Protein AF-A0A8C6BFF7-F1 (afdb_monomer_lite)

Secondary structure (DSSP, 8-state):
--------PPPPPPGGGEEEEEEEEE-SSEEEEEEEETTT-SEEEEEEE---S--TTS-S------EEE---

pLDDT: mean 75.06, std 19.11, range [36.91, 95.06]

Organism: Monodon monoceros (NCBI:txid40151)

Sequence (72 aa):
MNEEAICSALPTIPHHKLADLRYLSRGASSTVSSARHADWRVQVAVKHLHIHTPLLDTPANILMAACLRAGA

Foldseek 3Di:
DPPPDDDDDDDQDDPVQWAPWAWDDDDPFWTWTWTAGNVVRAIWIFIAGNDVDPPPPDPPDSRPTPGDGPDD

Structure (mmCIF, N/CA/C/O backbone):
data_AF-A0A8C6BFF7-F1
#
_entry.id   AF-A0A8C6BFF7-F1
#
loop_
_atom_site.group_PDB
_atom_site.id
_atom_site.type_symbol
_atom_site.label_atom_id
_atom_site.label_alt_id
_atom_site.label_comp_id
_atom_site.label_asym_id
_atom_site.label_entity_id
_atom_site.label_seq_id
_atom_site.pdbx_PDB_ins_code
_atom_site.Cartn_x
_atom_site.Cartn_y
_atom_site.Cartn_z
_atom_site.occupancy
_atom_site.B_iso_or_equiv
_atom_site.auth_seq_id
_atom_site.auth_comp_id
_atom_site.auth_asym_id
_atom_site.auth_atom_id
_atom_site.pdbx_PDB_model_num
ATOM 1 N N . MET A 1 1 ? 11.144 35.256 12.822 1.00 39.72 1 MET A N 1
ATOM 2 C CA . MET A 1 1 ? 10.042 34.276 12.862 1.00 39.72 1 MET A CA 1
ATOM 3 C C . MET A 1 1 ? 10.684 32.913 12.705 1.00 39.72 1 MET A C 1
ATOM 5 O O . MET A 1 1 ? 11.205 32.647 11.635 1.00 39.72 1 MET A O 1
ATOM 9 N N . ASN A 1 2 ? 10.781 32.139 13.787 1.00 49.62 2 ASN A N 1
ATOM 10 C CA . ASN A 1 2 ? 11.267 30.764 13.718 1.00 49.62 2 ASN A CA 1
ATOM 11 C C . ASN A 1 2 ? 10.077 29.908 13.300 1.00 49.62 2 ASN A C 1
ATOM 13 O O . ASN A 1 2 ? 9.086 29.841 14.019 1.00 49.62 2 ASN A O 1
ATOM 17 N N . GLU A 1 3 ? 10.142 29.345 12.104 1.00 62.97 3 GLU A N 1
ATOM 18 C CA . GLU A 1 3 ? 9.151 28.406 11.599 1.00 62.97 3 GLU A CA 1
ATOM 19 C C . GLU A 1 3 ? 9.371 27.083 12.340 1.00 62.97 3 GLU A C 1
ATOM 21 O O . GLU A 1 3 ? 10.185 26.255 11.936 1.00 62.97 3 GLU A O 1
ATOM 26 N N . GLU A 1 4 ? 8.732 26.920 13.499 1.00 65.19 4 GLU A N 1
ATOM 27 C CA . GLU A 1 4 ? 8.777 25.670 14.257 1.00 65.19 4 GLU A CA 1
ATOM 28 C C . GLU A 1 4 ? 8.226 24.540 13.381 1.00 65.19 4 GLU A C 1
ATOM 30 O O . GLU A 1 4 ? 7.031 24.461 13.093 1.00 65.19 4 GLU A O 1
ATOM 35 N N . ALA A 1 5 ? 9.131 23.689 12.895 1.00 72.88 5 ALA A N 1
ATOM 36 C CA . ALA A 1 5 ? 8.795 22.590 12.008 1.00 72.88 5 ALA A CA 1
ATOM 37 C C . ALA A 1 5 ? 7.829 21.623 12.711 1.00 72.88 5 ALA A C 1
ATOM 39 O O . ALA A 1 5 ? 8.167 20.998 13.719 1.00 72.88 5 ALA A O 1
ATOM 40 N N . ILE A 1 6 ? 6.623 21.470 12.161 1.00 76.12 6 ILE A N 1
ATOM 41 C CA . ILE A 1 6 ? 5.650 20.481 12.629 1.00 76.12 6 ILE A CA 1
ATOM 42 C C . ILE A 1 6 ? 6.076 19.113 12.090 1.00 76.12 6 ILE A C 1
ATOM 44 O O . ILE A 1 6 ? 5.822 18.773 10.935 1.00 76.12 6 ILE A O 1
ATOM 48 N N . CYS A 1 7 ? 6.725 18.313 12.933 1.00 73.38 7 CYS A N 1
ATOM 49 C CA . CYS A 1 7 ? 7.038 16.922 12.620 1.00 73.38 7 CYS A CA 1
ATOM 50 C C . CYS A 1 7 ? 5.855 16.013 12.973 1.00 73.38 7 CYS A C 1
ATOM 52 O O . CYS A 1 7 ? 5.424 15.949 14.123 1.00 73.38 7 CYS A O 1
ATOM 54 N N . SER A 1 8 ? 5.359 15.262 11.989 1.00 74.94 8 SER A N 1
ATOM 55 C CA . SER A 1 8 ? 4.407 14.170 12.204 1.00 74.94 8 SER A CA 1
ATOM 56 C C . SER A 1 8 ? 5.132 12.835 12.063 1.00 74.94 8 SER A C 1
ATOM 58 O O . SER A 1 8 ? 5.803 12.589 11.060 1.00 74.94 8 SER A O 1
ATOM 60 N N . ALA A 1 9 ? 5.016 11.974 13.076 1.00 79.00 9 ALA A N 1
ATOM 61 C CA . ALA A 1 9 ? 5.558 10.624 13.013 1.00 79.00 9 ALA A CA 1
ATOM 62 C C . ALA A 1 9 ? 4.676 9.748 12.113 1.00 79.00 9 ALA A C 1
ATOM 64 O O . ALA A 1 9 ? 3.460 9.669 12.304 1.00 79.00 9 ALA A O 1
ATOM 65 N N . LEU A 1 10 ? 5.289 9.061 11.149 1.00 78.62 10 LEU A N 1
ATOM 66 C CA . LEU A 1 10 ? 4.577 8.097 10.319 1.00 78.62 10 LEU A CA 1
ATOM 67 C C . LEU A 1 10 ? 4.363 6.797 11.119 1.00 78.62 10 LEU A C 1
ATOM 69 O O . LEU A 1 10 ? 5.333 6.261 11.659 1.00 78.62 10 LEU A O 1
ATOM 73 N N . PRO A 1 11 ? 3.130 6.271 11.215 1.00 81.38 11 PRO A N 1
ATOM 74 C CA . PRO A 1 11 ? 2.876 5.049 11.965 1.00 81.38 11 PRO A CA 1
ATOM 75 C C . PRO A 1 11 ? 3.428 3.819 11.237 1.00 81.38 11 PRO A C 1
ATOM 77 O O . PRO A 1 11 ? 3.262 3.668 10.026 1.00 81.38 11 PRO A O 1
ATOM 80 N N . THR A 1 12 ? 4.004 2.887 11.995 1.00 83.19 12 THR A N 1
ATOM 81 C CA . THR A 1 12 ? 4.318 1.541 11.500 1.00 83.19 12 THR A CA 1
ATOM 82 C C . THR A 1 12 ? 3.045 0.700 11.482 1.00 83.19 12 THR A C 1
ATOM 84 O O . THR A 1 12 ? 2.414 0.508 12.521 1.00 83.19 12 THR A O 1
ATOM 87 N N . ILE A 1 13 ? 2.672 0.173 10.315 1.00 85.88 13 ILE A N 1
ATOM 88 C CA . ILE A 1 13 ? 1.484 -0.676 10.152 1.00 85.88 13 ILE A CA 1
ATOM 89 C C . ILE A 1 13 ? 1.927 -2.143 10.079 1.00 85.88 13 ILE A C 1
ATOM 91 O O . ILE A 1 13 ? 2.628 -2.517 9.137 1.00 85.88 13 ILE A O 1
ATOM 95 N N . PRO A 1 14 ? 1.522 -3.003 11.032 1.00 86.25 14 PRO A N 1
ATOM 96 C CA . PRO A 1 14 ? 1.807 -4.431 10.957 1.00 86.25 14 PRO A CA 1
ATOM 97 C C . PRO A 1 14 ? 1.167 -5.074 9.721 1.00 86.25 14 PRO A C 1
ATOM 99 O O . PRO A 1 14 ? 0.004 -4.818 9.419 1.00 86.25 14 PRO A O 1
ATOM 102 N N . HIS A 1 15 ? 1.878 -5.984 9.050 1.00 85.12 15 HIS A N 1
ATOM 103 C CA . HIS A 1 15 ? 1.386 -6.636 7.827 1.00 85.12 15 HIS A CA 1
ATOM 104 C C . HIS A 1 15 ? 0.022 -7.328 8.009 1.00 85.12 15 HIS A C 1
ATOM 106 O O . HIS A 1 15 ? -0.827 -7.264 7.129 1.00 85.12 15 HIS A O 1
ATOM 112 N N . HIS A 1 16 ?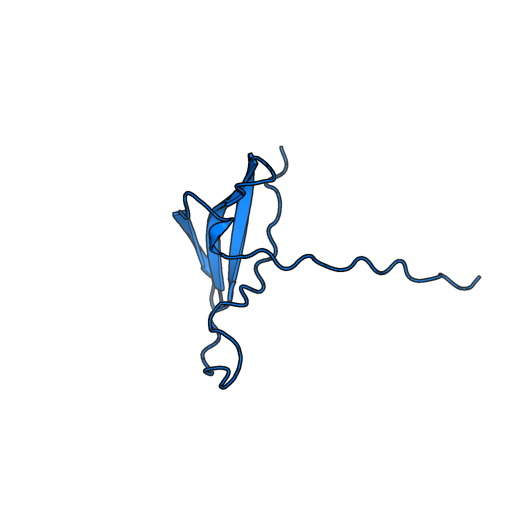 -0.235 -7.939 9.171 1.00 89.31 16 HIS A N 1
ATOM 113 C CA . HIS A 1 16 ? -1.513 -8.604 9.459 1.00 89.31 16 HIS A CA 1
ATOM 114 C C . HIS A 1 16 ? -2.718 -7.643 9.508 1.00 89.31 16 HIS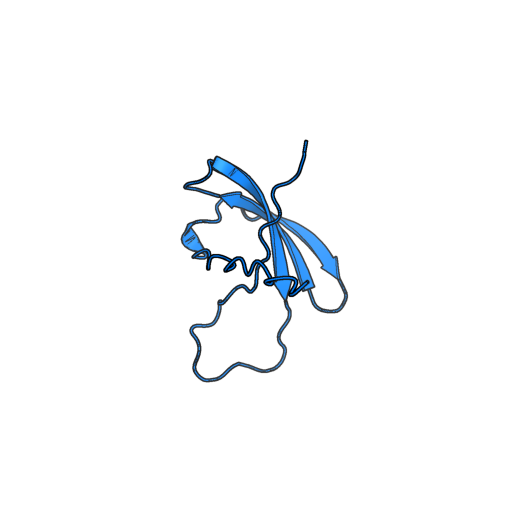 A C 1
ATOM 116 O O . HIS A 1 16 ? -3.860 -8.096 9.511 1.00 89.31 16 HIS A O 1
ATOM 122 N N . LYS A 1 17 ? -2.492 -6.322 9.560 1.00 91.88 17 LYS A N 1
ATOM 123 C CA . LYS A 1 17 ? -3.549 -5.304 9.468 1.00 91.88 17 LYS A CA 1
ATOM 124 C C . LYS A 1 17 ? -3.951 -4.997 8.025 1.00 91.88 17 LYS A C 1
ATOM 126 O O . LYS A 1 17 ? -4.936 -4.289 7.834 1.00 91.88 17 LYS A O 1
ATOM 131 N N . LEU A 1 18 ? -3.225 -5.508 7.031 1.00 91.25 18 LEU A N 1
ATOM 132 C CA . LEU A 1 18 ? -3.501 -5.330 5.607 1.00 91.25 18 LEU A CA 1
ATOM 133 C C . LEU A 1 18 ? -4.166 -6.601 5.060 1.00 91.25 18 LEU A C 1
ATOM 135 O O . LEU A 1 18 ? -3.497 -7.582 4.743 1.00 91.25 18 LEU A O 1
ATOM 139 N N . ALA A 1 19 ? -5.493 -6.586 4.970 1.00 93.31 19 ALA A N 1
ATOM 140 C CA . ALA A 1 19 ? -6.275 -7.661 4.365 1.00 93.31 19 ALA A CA 1
ATOM 141 C C . ALA A 1 19 ? -6.442 -7.442 2.853 1.00 93.31 19 ALA A C 1
ATOM 143 O O . ALA A 1 19 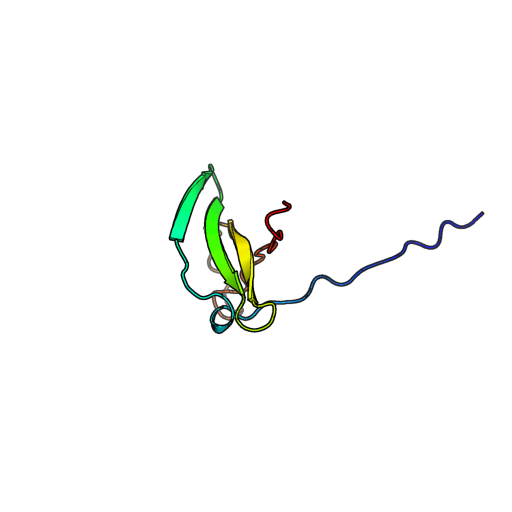? -6.238 -6.335 2.353 1.00 93.31 19 ALA A O 1
ATOM 144 N N . ASP A 1 20 ? -6.847 -8.488 2.130 1.00 94.75 20 ASP A N 1
ATOM 145 C CA . ASP A 1 20 ? -7.213 -8.419 0.708 1.00 94.75 20 ASP A CA 1
ATOM 146 C C . ASP A 1 20 ? -6.137 -7.786 -0.193 1.00 94.75 20 ASP A C 1
ATOM 148 O O . ASP A 1 20 ? -6.446 -7.025 -1.112 1.00 94.75 20 ASP A O 1
ATOM 152 N N . LEU A 1 21 ? -4.863 -8.095 0.074 1.00 91.94 21 LEU A N 1
ATOM 153 C CA . LEU A 1 21 ? -3.733 -7.648 -0.742 1.00 91.94 21 LEU A CA 1
ATOM 154 C C . LEU A 1 21 ? -3.893 -8.129 -2.191 1.00 91.94 21 LEU A C 1
ATOM 156 O O . LEU A 1 21 ? -3.903 -9.329 -2.464 1.00 91.94 21 LEU A O 1
ATOM 160 N N . ARG A 1 22 ? -3.991 -7.185 -3.129 1.00 94.94 22 ARG A N 1
ATOM 161 C CA . ARG A 1 22 ? -4.081 -7.451 -4.572 1.00 94.94 22 ARG A CA 1
ATOM 162 C C . ARG A 1 22 ? -3.076 -6.599 -5.320 1.00 94.94 22 ARG A C 1
ATOM 164 O O . ARG A 1 22 ? -3.025 -5.389 -5.131 1.00 94.94 22 ARG A O 1
ATOM 171 N N . TYR A 1 23 ? -2.297 -7.236 -6.182 1.00 94.06 23 TYR A N 1
ATOM 172 C CA . TYR A 1 23 ? -1.354 -6.554 -7.060 1.00 94.06 23 TYR A CA 1
ATOM 173 C C . TYR A 1 23 ? -2.076 -5.557 -7.981 1.00 94.06 23 TYR A C 1
ATOM 175 O O . TYR A 1 23 ? -3.100 -5.899 -8.571 1.00 94.06 23 TY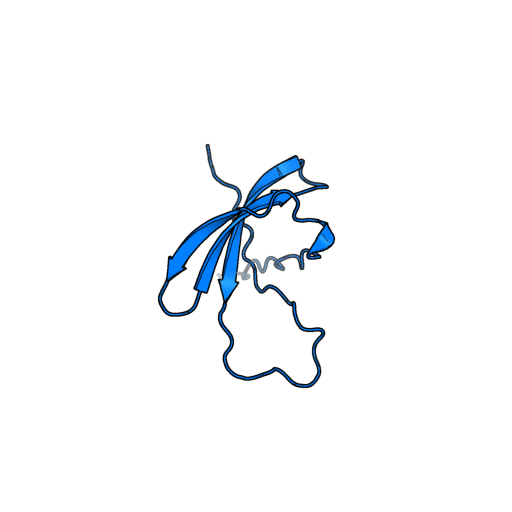R A O 1
ATOM 183 N N . LEU A 1 24 ? -1.521 -4.350 -8.126 1.00 93.50 24 LEU A N 1
ATOM 184 C CA . LEU A 1 24 ? -1.993 -3.342 -9.081 1.00 93.50 24 LEU A CA 1
ATOM 185 C C . LEU A 1 24 ? -0.941 -3.050 -10.150 1.00 93.50 24 LEU A C 1
ATOM 187 O O . LEU A 1 24 ? -1.232 -3.103 -11.342 1.00 93.50 24 LEU A O 1
ATOM 191 N N . SER A 1 25 ? 0.283 -2.720 -9.735 1.00 93.25 25 SER A N 1
ATOM 192 C CA . SER A 1 25 ? 1.340 -2.332 -10.667 1.00 93.25 25 SER A CA 1
ATOM 193 C C . SER A 1 25 ? 2.736 -2.604 -10.122 1.00 93.25 25 SER A C 1
ATOM 195 O O . SER A 1 25 ? 2.955 -2.783 -8.921 1.00 93.25 25 SER A O 1
ATOM 197 N N . ARG A 1 26 ? 3.712 -2.622 -11.028 1.00 93.31 26 ARG A N 1
ATOM 198 C CA . ARG A 1 26 ? 5.131 -2.767 -10.718 1.00 93.31 26 ARG A CA 1
ATOM 199 C C . ARG A 1 26 ? 5.901 -1.629 -11.369 1.00 93.31 26 ARG A C 1
ATOM 201 O O . ARG A 1 26 ? 5.823 -1.442 -12.578 1.00 93.31 26 ARG A O 1
ATOM 208 N N . GLY A 1 27 ? 6.638 -0.885 -10.555 1.00 87.25 27 GLY A N 1
ATOM 209 C CA . GLY A 1 27 ? 7.676 0.032 -11.011 1.00 87.25 27 GLY A CA 1
ATOM 210 C C . GLY A 1 27 ? 9.047 -0.646 -11.019 1.00 87.25 27 GLY A C 1
ATOM 211 O O . GLY A 1 27 ? 9.185 -1.803 -10.624 1.00 87.25 27 GLY A O 1
ATOM 212 N N . ALA A 1 28 ? 10.078 0.100 -11.414 1.00 86.06 28 ALA A N 1
ATOM 213 C CA . ALA A 1 28 ? 11.449 -0.412 -11.491 1.00 86.06 28 ALA A CA 1
ATOM 214 C C . ALA A 1 28 ? 11.972 -0.974 -10.153 1.00 86.06 28 ALA A C 1
ATOM 216 O O . ALA A 1 28 ? 12.660 -1.986 -10.136 1.00 86.06 28 ALA A O 1
ATOM 217 N N . SER A 1 29 ? 11.615 -0.335 -9.036 1.00 84.81 29 SER A N 1
ATOM 218 C CA . SER A 1 29 ? 12.113 -0.657 -7.690 1.00 84.81 29 SER A CA 1
ATOM 219 C C . SER A 1 29 ? 11.006 -0.943 -6.674 1.00 84.81 29 SER A C 1
ATOM 221 O O . SER A 1 29 ? 11.260 -0.993 -5.470 1.00 84.81 29 SER A O 1
ATOM 223 N N . SER A 1 30 ? 9.751 -1.046 -7.117 1.00 87.12 30 SER A N 1
ATOM 224 C CA . SER A 1 30 ? 8.626 -1.210 -6.197 1.00 87.12 30 SER A CA 1
ATOM 225 C C . SER A 1 30 ? 7.423 -1.896 -6.824 1.00 87.12 30 SER A C 1
ATOM 227 O O . SER A 1 30 ? 7.267 -1.951 -8.042 1.00 87.12 30 SER A O 1
ATOM 229 N N . THR A 1 31 ? 6.540 -2.391 -5.969 1.00 89.88 31 THR A N 1
ATOM 230 C CA . THR A 1 31 ? 5.231 -2.926 -6.337 1.00 89.88 31 THR A CA 1
ATOM 231 C C . THR A 1 31 ? 4.156 -2.170 -5.581 1.00 89.88 31 THR A C 1
ATOM 233 O O . THR A 1 31 ? 4.311 -1.902 -4.391 1.00 89.88 31 THR A O 1
ATOM 236 N N . VAL A 1 32 ? 3.077 -1.821 -6.272 1.00 91.56 32 VAL A N 1
ATOM 237 C CA . VAL A 1 32 ? 1.887 -1.227 -5.671 1.00 91.56 32 VAL A CA 1
ATOM 238 C C . VAL A 1 32 ? 0.790 -2.279 -5.629 1.00 91.56 32 VAL A C 1
ATOM 240 O O . VAL A 1 32 ? 0.481 -2.907 -6.645 1.00 91.56 32 VAL A O 1
ATOM 243 N N . SER A 1 33 ? 0.191 -2.435 -4.456 1.00 93.06 33 SER A N 1
ATOM 244 C CA . SER A 1 33 ? -0.938 -3.326 -4.206 1.00 93.06 33 SER A CA 1
ATOM 245 C C . SER A 1 33 ? -2.087 -2.544 -3.572 1.00 93.06 33 SER A C 1
ATOM 247 O O . SER A 1 33 ? -1.845 -1.613 -2.808 1.00 93.06 33 SER A O 1
ATOM 249 N N . SER A 1 34 ? -3.337 -2.914 -3.840 1.00 95.06 34 SER A N 1
ATOM 250 C CA . SER A 1 34 ? -4.467 -2.489 -3.008 1.00 95.06 34 SER A CA 1
ATOM 251 C C . SER A 1 34 ? -4.575 -3.403 -1.796 1.00 95.06 34 SER A C 1
ATOM 253 O O . SER A 1 34 ? -4.343 -4.604 -1.923 1.00 95.06 34 SER A O 1
ATOM 255 N N . ALA A 1 35 ? -4.986 -2.866 -0.655 1.00 94.00 35 ALA A N 1
ATOM 256 C CA . ALA A 1 35 ? -5.345 -3.640 0.528 1.00 94.00 35 ALA A CA 1
ATOM 257 C C . ALA A 1 35 ? -6.488 -2.955 1.283 1.00 94.00 35 ALA A C 1
ATOM 259 O O . ALA A 1 35 ? -6.816 -1.793 1.028 1.00 94.00 35 ALA A O 1
ATOM 260 N N . ARG A 1 36 ? -7.072 -3.651 2.255 1.00 94.56 36 ARG A N 1
ATOM 261 C CA . ARG A 1 36 ? -8.001 -3.079 3.227 1.00 94.56 36 ARG A CA 1
ATOM 262 C C . ARG A 1 36 ? -7.362 -3.064 4.607 1.00 94.56 36 ARG A C 1
ATOM 264 O O . ARG A 1 36 ? -6.951 -4.105 5.112 1.00 94.56 36 ARG A O 1
ATOM 271 N N . HIS A 1 37 ? -7.307 -1.895 5.238 1.00 93.38 37 HIS A N 1
ATOM 272 C CA . HIS A 1 37 ? -6.793 -1.798 6.602 1.00 93.38 37 HIS A CA 1
ATOM 273 C C . HIS A 1 37 ? -7.848 -2.303 7.597 1.00 93.38 37 HIS A C 1
ATOM 275 O O . HIS A 1 37 ? -8.971 -1.795 7.615 1.00 93.38 37 HIS A O 1
ATOM 281 N N . ALA A 1 38 ? -7.495 -3.261 8.454 1.00 92.44 38 ALA A N 1
ATOM 282 C CA . ALA A 1 38 ? -8.424 -3.913 9.380 1.00 92.44 38 ALA A CA 1
ATOM 283 C C . ALA A 1 38 ? -9.061 -2.926 10.377 1.00 92.44 38 ALA A C 1
ATOM 285 O O . ALA A 1 38 ? -10.283 -2.884 10.511 1.00 92.44 38 ALA A O 1
ATOM 286 N N . ASP A 1 39 ? -8.239 -2.084 11.015 1.00 93.19 39 ASP A N 1
ATOM 287 C CA . ASP A 1 39 ? -8.727 -1.130 12.024 1.00 93.19 39 ASP A CA 1
ATOM 288 C C . ASP A 1 39 ? -9.413 0.088 11.398 1.00 93.19 39 ASP A C 1
ATOM 290 O O . ASP A 1 39 ? -10.516 0.451 11.793 1.00 93.19 39 ASP A O 1
ATOM 294 N N . TRP A 1 40 ? -8.791 0.708 10.388 1.00 91.50 40 TRP A N 1
ATOM 295 C CA . TRP A 1 40 ? -9.348 1.897 9.735 1.00 91.50 40 TRP A CA 1
ATOM 296 C C . TRP A 1 40 ? -10.541 1.582 8.834 1.00 91.50 40 TRP A C 1
ATOM 298 O O . TRP A 1 40 ? -11.310 2.481 8.512 1.00 91.50 40 TRP A O 1
ATOM 308 N N . ARG A 1 41 ? -10.700 0.317 8.416 1.00 92.62 41 ARG A N 1
ATOM 309 C CA . ARG A 1 41 ? -11.803 -0.178 7.575 1.00 92.62 41 ARG A CA 1
ATOM 310 C C . ARG A 1 41 ? -11.908 0.494 6.198 1.00 92.62 41 ARG A C 1
ATOM 312 O O . ARG A 1 41 ? -12.956 0.415 5.557 1.00 92.62 41 ARG A O 1
ATOM 319 N N . VAL A 1 42 ? -10.814 1.079 5.712 1.00 90.19 42 VAL A N 1
ATOM 320 C CA . VAL A 1 42 ? -10.709 1.740 4.400 1.00 90.19 42 VAL A CA 1
ATOM 321 C C . VAL A 1 42 ? -9.811 0.958 3.445 1.00 90.19 42 VAL A C 1
ATOM 323 O O . VAL A 1 42 ? -8.9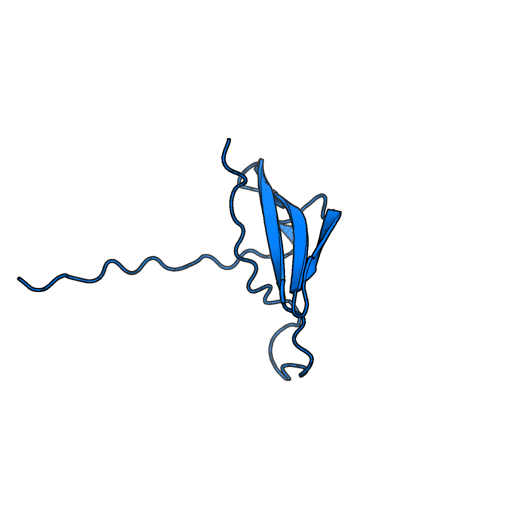40 0.200 3.882 1.00 90.19 42 VAL A O 1
ATOM 326 N N . GLN A 1 43 ? -10.016 1.159 2.141 1.00 93.88 43 GLN A N 1
ATOM 327 C CA . GLN A 1 43 ? -9.055 0.721 1.129 1.00 93.88 43 GLN A CA 1
ATOM 328 C C . GLN A 1 43 ? -7.820 1.626 1.144 1.00 93.88 43 GLN A C 1
ATOM 330 O O . GLN A 1 43 ? -7.914 2.843 1.321 1.00 93.88 43 GLN A O 1
ATOM 335 N N . VAL A 1 44 ? -6.658 1.014 0.959 1.00 92.50 44 VAL A N 1
ATOM 336 C CA . VAL A 1 44 ? -5.356 1.678 0.942 1.00 92.50 44 VAL A CA 1
ATOM 337 C C . VAL A 1 44 ? -4.531 1.175 -0.235 1.00 92.50 44 VAL A C 1
ATOM 339 O O . VAL A 1 44 ? -4.656 0.020 -0.649 1.00 92.50 44 VAL A O 1
ATOM 342 N N . ALA A 1 45 ? -3.662 2.040 -0.750 1.00 93.50 45 ALA A N 1
ATOM 343 C CA . ALA A 1 45 ? -2.590 1.638 -1.647 1.00 93.50 45 ALA A CA 1
ATOM 344 C C . ALA A 1 45 ? -1.326 1.353 -0.828 1.00 93.50 45 ALA A C 1
ATOM 346 O O . ALA A 1 45 ? -0.934 2.152 0.022 1.00 93.50 45 ALA A O 1
ATOM 347 N N . VAL A 1 46 ? -0.687 0.220 -1.096 1.00 91.38 46 VAL A N 1
ATOM 348 C CA . VAL A 1 46 ? 0.495 -0.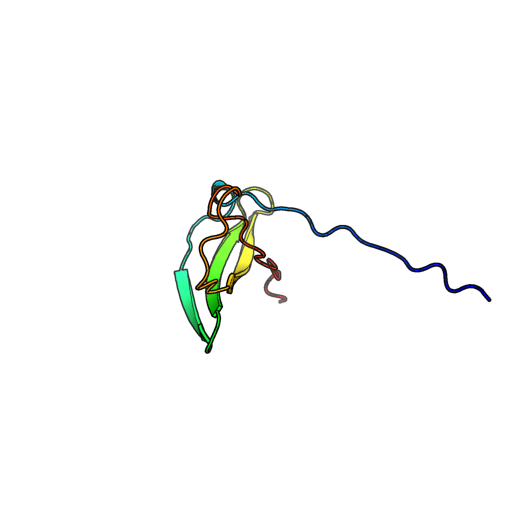276 -0.393 1.00 91.38 46 VAL A CA 1
ATOM 349 C C . VAL A 1 46 ? 1.652 -0.317 -1.382 1.00 91.38 46 VAL A C 1
ATOM 351 O O . VAL A 1 46 ? 1.635 -1.102 -2.330 1.00 91.38 46 VAL A O 1
ATOM 354 N N . LYS A 1 47 ? 2.661 0.535 -1.181 1.00 89.88 47 LYS A N 1
ATOM 355 C CA . LYS A 1 47 ? 3.885 0.541 -1.992 1.00 89.88 47 LYS A CA 1
ATOM 356 C C . LYS A 1 47 ? 4.985 -0.255 -1.289 1.00 89.88 47 LYS A C 1
ATOM 358 O O . LYS A 1 47 ? 5.506 0.176 -0.267 1.00 89.88 47 LYS A O 1
ATOM 363 N N . HIS A 1 48 ? 5.347 -1.399 -1.854 1.00 84.12 48 HIS A N 1
ATOM 364 C CA . HIS A 1 48 ? 6.427 -2.264 -1.386 1.00 84.12 48 HIS A CA 1
ATOM 365 C C . HIS A 1 48 ? 7.705 -1.955 -2.162 1.00 84.12 48 HIS A C 1
ATOM 367 O O . HIS A 1 48 ? 7.679 -1.951 -3.391 1.00 84.12 48 HIS A O 1
ATOM 373 N N . LEU A 1 49 ? 8.820 -1.720 -1.473 1.00 84.31 49 LEU A N 1
ATOM 374 C CA . LEU A 1 49 ? 10.123 -1.530 -2.115 1.00 84.31 49 LEU A CA 1
ATOM 375 C C . LEU A 1 49 ? 10.810 -2.881 -2.346 1.00 84.31 49 LEU A C 1
ATOM 377 O O . LEU A 1 49 ? 10.785 -3.755 -1.481 1.00 84.31 49 LEU A O 1
ATOM 381 N N . HIS A 1 50 ? 11.445 -3.045 -3.505 1.00 82.00 50 HIS A N 1
ATOM 382 C CA . HIS A 1 50 ? 12.305 -4.189 -3.809 1.00 82.00 50 HIS A CA 1
ATOM 383 C C . HIS A 1 50 ? 13.708 -3.895 -3.276 1.00 82.00 50 HIS A C 1
ATOM 385 O O . HIS A 1 50 ? 14.535 -3.306 -3.969 1.00 82.00 50 HIS A O 1
ATOM 391 N N . ILE A 1 51 ? 13.969 -4.258 -2.021 1.00 69.75 51 ILE A N 1
ATOM 392 C CA . ILE A 1 51 ? 15.307 -4.125 -1.437 1.00 69.75 51 ILE A CA 1
ATOM 393 C C . ILE A 1 51 ? 16.092 -5.391 -1.805 1.00 69.75 51 ILE A C 1
ATOM 395 O O . ILE A 1 51 ? 15.817 -6.471 -1.293 1.00 69.75 51 ILE A O 1
ATOM 399 N N . HIS A 1 52 ? 17.029 -5.264 -2.751 1.00 59.62 52 HIS A N 1
ATOM 400 C CA . HIS A 1 52 ? 17.853 -6.375 -3.252 1.00 59.62 52 HIS A CA 1
ATOM 401 C C . HIS A 1 52 ? 18.986 -6.790 -2.296 1.00 59.62 52 HIS A C 1
ATOM 403 O O . HIS A 1 52 ? 19.576 -7.852 -2.477 1.00 59.62 52 HIS A O 1
ATOM 409 N N . THR A 1 53 ? 19.285 -5.988 -1.274 1.00 52.31 53 THR A N 1
ATOM 410 C CA . THR A 1 53 ? 20.192 -6.349 -0.181 1.00 52.31 53 THR A CA 1
ATOM 411 C C . THR A 1 53 ? 19.382 -6.888 1.000 1.00 52.31 53 THR A C 1
ATOM 413 O O . THR A 1 53 ? 18.533 -6.163 1.522 1.00 52.31 53 THR A O 1
ATOM 416 N N . PRO A 1 54 ? 19.606 -8.137 1.452 1.00 49.03 54 PRO A N 1
ATOM 417 C CA . PRO A 1 54 ? 18.970 -8.622 2.668 1.00 49.03 54 PRO A CA 1
ATOM 418 C C . PRO A 1 54 ? 19.466 -7.755 3.826 1.00 49.03 54 PRO A C 1
ATOM 420 O O . PRO A 1 54 ? 20.657 -7.753 4.139 1.00 49.03 54 PRO A O 1
ATOM 423 N N . LEU A 1 55 ? 18.566 -6.984 4.439 1.00 54.50 55 LEU A N 1
ATOM 424 C CA . LEU A 1 55 ? 18.842 -6.347 5.721 1.00 54.50 55 LEU A CA 1
ATOM 425 C C . LEU A 1 55 ? 18.945 -7.486 6.749 1.00 54.50 55 LEU A C 1
ATOM 427 O O . LEU A 1 55 ? 17.937 -7.927 7.302 1.00 54.50 55 LEU A O 1
ATOM 431 N N . LEU A 1 56 ? 20.157 -8.024 6.928 1.00 45.88 56 LEU A N 1
ATOM 432 C CA . LEU A 1 56 ? 20.518 -8.810 8.106 1.00 45.88 56 LEU A CA 1
ATOM 433 C C . LEU A 1 56 ? 20.057 -7.992 9.328 1.00 45.88 56 LEU A C 1
ATOM 435 O O . LEU A 1 56 ? 20.380 -6.812 9.424 1.00 45.88 56 LEU A O 1
ATOM 439 N N . ASP A 1 57 ? 19.261 -8.596 10.207 1.00 42.38 57 ASP A N 1
ATOM 440 C CA . ASP A 1 57 ? 18.847 -8.040 11.508 1.00 42.38 57 ASP A CA 1
ATOM 441 C C . ASP A 1 57 ? 17.702 -7.016 11.560 1.00 42.38 57 ASP A C 1
ATOM 443 O O . ASP A 1 57 ? 17.564 -6.273 12.531 1.00 42.38 57 ASP A O 1
ATOM 447 N N . THR A 1 58 ? 16.767 -7.045 10.611 1.00 44.75 58 THR A N 1
ATOM 448 C CA . THR A 1 58 ? 15.393 -6.597 10.916 1.00 44.75 58 THR A CA 1
ATOM 449 C C . THR A 1 58 ? 14.412 -7.668 10.473 1.00 44.75 58 THR A C 1
ATOM 451 O O . THR A 1 58 ? 14.679 -8.326 9.466 1.00 44.75 58 THR A O 1
ATOM 454 N N . PRO A 1 59 ? 13.302 -7.910 11.201 1.00 41.50 59 PRO A N 1
ATOM 455 C CA . PRO A 1 59 ? 12.282 -8.834 10.730 1.00 41.50 59 PRO A CA 1
ATOM 456 C C . PRO A 1 59 ? 11.900 -8.399 9.317 1.00 41.50 59 PRO A C 1
ATOM 458 O O . PRO A 1 59 ? 11.353 -7.313 9.115 1.00 41.50 59 PRO A O 1
ATOM 461 N N . ALA A 1 60 ? 12.282 -9.224 8.341 1.00 44.09 60 ALA A N 1
ATOM 462 C CA . ALA A 1 60 ? 11.899 -9.081 6.952 1.00 44.09 60 ALA A CA 1
ATOM 463 C C . ALA A 1 60 ? 10.410 -8.717 6.930 1.00 44.09 60 ALA A C 1
ATOM 465 O O . ALA A 1 60 ? 9.608 -9.470 7.477 1.00 44.09 60 ALA A O 1
ATOM 466 N N . ASN A 1 61 ? 10.073 -7.547 6.376 1.00 43.94 61 ASN A N 1
ATOM 467 C CA . ASN A 1 61 ? 8.752 -6.894 6.410 1.00 43.94 61 ASN A CA 1
ATOM 468 C C . ASN A 1 61 ? 8.585 -5.702 7.367 1.00 43.94 61 ASN A C 1
ATOM 470 O O . ASN A 1 61 ? 7.456 -5.413 7.774 1.00 43.94 61 ASN A O 1
ATOM 474 N N . ILE A 1 62 ? 9.611 -4.876 7.594 1.00 41.94 62 ILE A N 1
ATOM 475 C CA . ILE A 1 62 ? 9.304 -3.437 7.658 1.00 41.94 62 ILE A CA 1
ATOM 476 C C . ILE A 1 62 ? 8.958 -3.024 6.228 1.00 41.94 62 ILE A C 1
ATOM 478 O O . ILE A 1 62 ? 9.787 -2.538 5.461 1.00 41.94 62 ILE A O 1
ATOM 482 N N . LEU A 1 63 ? 7.711 -3.292 5.835 1.00 49.88 63 LEU A N 1
ATOM 483 C CA . LEU A 1 63 ? 7.086 -2.555 4.759 1.00 49.88 63 LEU A CA 1
ATOM 484 C C . LEU A 1 63 ? 7.228 -1.086 5.164 1.00 49.88 63 LEU A C 1
ATOM 486 O O . LEU A 1 63 ? 6.460 -0.587 5.985 1.00 49.88 63 LEU A O 1
ATOM 490 N N . MET A 1 64 ? 8.172 -0.367 4.562 1.00 50.88 64 MET A N 1
ATOM 491 C CA . MET A 1 64 ? 8.057 1.082 4.420 1.00 50.88 64 MET A CA 1
ATOM 492 C C . MET A 1 64 ? 6.926 1.360 3.419 1.00 50.88 64 MET A C 1
ATOM 494 O O . MET A 1 64 ? 7.116 1.961 2.365 1.00 50.88 64 MET A O 1
ATOM 498 N N . ALA A 1 65 ? 5.744 0.821 3.713 1.00 51.91 65 ALA A N 1
ATOM 499 C CA . ALA A 1 65 ? 4.541 1.040 2.961 1.00 51.91 65 ALA A CA 1
ATOM 500 C C . ALA A 1 65 ? 3.957 2.342 3.465 1.00 51.91 65 ALA A C 1
ATOM 502 O O . ALA A 1 65 ? 3.319 2.401 4.515 1.00 51.91 65 ALA A O 1
ATOM 503 N N . ALA A 1 66 ? 4.154 3.393 2.681 1.00 57.12 66 ALA A N 1
ATOM 504 C CA . ALA A 1 66 ? 3.257 4.524 2.754 1.00 57.12 66 ALA A CA 1
ATOM 505 C C . ALA A 1 66 ? 1.861 4.011 2.364 1.00 57.12 66 ALA A C 1
ATOM 507 O O . ALA A 1 66 ? 1.586 3.780 1.186 1.00 57.12 66 ALA A O 1
ATOM 508 N N . CYS A 1 67 ? 1.006 3.768 3.360 1.00 57.19 67 CYS A N 1
ATOM 509 C CA . CYS A 1 67 ? -0.407 3.500 3.136 1.00 57.19 67 CYS A CA 1
ATOM 510 C C . CYS A 1 67 ? -1.086 4.829 2.823 1.00 57.19 67 CYS A C 1
ATOM 512 O O . CYS A 1 67 ? -1.521 5.553 3.718 1.00 57.19 67 CYS A O 1
ATOM 514 N N . LEU A 1 68 ? -1.144 5.169 1.540 1.00 64.56 68 LEU A N 1
ATOM 515 C CA . LEU A 1 68 ? -1.944 6.294 1.083 1.00 64.56 68 LEU A CA 1
ATOM 516 C C . LEU A 1 68 ? -3.402 5.829 1.085 1.00 64.56 68 LEU A C 1
ATOM 518 O O . LEU A 1 68 ? -3.750 4.839 0.433 1.00 64.56 68 LEU A O 1
ATOM 522 N N . ARG A 1 69 ? -4.258 6.519 1.849 1.00 60.16 69 ARG A N 1
ATOM 523 C CA . ARG A 1 69 ? -5.707 6.381 1.671 1.00 60.16 69 ARG A CA 1
ATOM 524 C C . ARG A 1 69 ? -6.011 6.762 0.228 1.00 60.16 69 ARG A C 1
ATOM 526 O O . ARG A 1 69 ? -5.611 7.842 -0.202 1.00 60.16 69 ARG A O 1
ATOM 533 N N . ALA A 1 70 ? -6.685 5.879 -0.504 1.00 54.38 70 ALA A N 1
ATOM 534 C CA . ALA A 1 70 ? -7.268 6.256 -1.781 1.00 54.38 70 ALA A CA 1
ATOM 535 C C . ALA A 1 70 ? -8.271 7.383 -1.488 1.00 54.38 70 ALA A C 1
ATOM 537 O O . ALA A 1 70 ? -9.263 7.158 -0.795 1.00 54.38 70 ALA A O 1
ATOM 538 N N . GLY A 1 71 ? -7.936 8.611 -1.886 1.00 47.97 71 GLY A N 1
ATOM 539 C CA . GLY A 1 71 ? -8.856 9.739 -1.797 1.00 47.97 71 GLY A CA 1
ATOM 540 C C . GLY A 1 71 ? -10.044 9.491 -2.722 1.00 47.97 71 GLY A C 1
ATOM 541 O O . GLY A 1 71 ? -9.856 8.961 -3.817 1.00 47.97 71 GLY A O 1
ATOM 542 N N . ALA A 1 72 ? -11.240 9.818 -2.231 1.00 36.91 72 ALA A N 1
ATOM 543 C CA . ALA A 1 72 ? -12.434 9.984 -3.053 1.00 36.91 72 ALA A CA 1
ATOM 544 C C . ALA A 1 72 ? -12.275 11.187 -3.991 1.00 36.91 72 ALA A C 1
ATOM 546 O O . ALA A 1 72 ? -11.592 12.153 -3.575 1.00 36.91 72 ALA A O 1
#

Radius of gyration: 14.74 Å; chains: 1; bounding box: 33×43×26 Å